Protein AF-A0A1R1XCB1-F1 (afdb_monomer)

Sequence (138 aa):
MSAPTKTLFYVKAKGDFTPSKNDEIDLQIGDIVEVKETEFDTWWIGFNQRSQKIGWFPSNFVEKTIEPSTPTPIPMSPGRPKNYIKKATVLYDYISSEKDDLQLKQGTTVEILETFDSWYLGRQGSNIGIFPSNVHRL

Foldseek 3Di:
DDDDLDQPFKKFFCDWDDDPDPQADTHDGGWIWRFRACPDVFKTWTQTPVVRDTHIDGPVRIDTDRDDDDPDPPPPPPDDPQPFDDKKAFQDFDDDPDPQADGDHHRDIWTFRDDDPQKTWTDDPPDTHIDGPPGIGD

Structure (mmCIF, N/CA/C/O backbone):
data_AF-A0A1R1XCB1-F1
#
_entry.id   AF-A0A1R1XCB1-F1
#
loop_
_atom_site.group_PDB
_atom_site.id
_atom_site.type_symbol
_atom_site.label_atom_id
_atom_site.label_alt_id
_atom_site.label_comp_id
_atom_site.label_asym_id
_atom_site.label_entity_id
_atom_site.label_seq_id
_atom_site.pdbx_PDB_ins_code
_atom_site.Cartn_x
_atom_site.Cartn_y
_atom_site.Cartn_z
_atom_site.occupancy
_atom_site.B_iso_or_equiv
_atom_site.auth_seq_id
_atom_site.auth_comp_id
_atom_site.auth_asym_id
_atom_site.auth_atom_id
_atom_site.pdbx_PDB_model_num
ATOM 1 N N . MET A 1 1 ? 28.640 5.763 1.199 1.00 31.58 1 MET A N 1
ATOM 2 C CA . MET A 1 1 ? 27.540 5.248 2.040 1.00 31.58 1 MET A CA 1
ATOM 3 C C . MET A 1 1 ? 26.336 6.130 1.756 1.00 31.58 1 MET A C 1
ATOM 5 O O . MET A 1 1 ? 26.261 7.215 2.313 1.00 31.58 1 MET A O 1
ATOM 9 N N . SER A 1 2 ? 25.497 5.768 0.785 1.00 32.19 2 SER A N 1
ATOM 10 C CA . SER A 1 2 ? 24.357 6.615 0.409 1.00 32.19 2 SER A CA 1
ATOM 11 C C . SER A 1 2 ? 23.217 6.397 1.398 1.00 32.19 2 SER A C 1
ATOM 13 O O . SER A 1 2 ? 22.911 5.257 1.743 1.00 32.19 2 SER A O 1
ATOM 15 N N . ALA A 1 3 ? 22.667 7.502 1.900 1.00 35.09 3 ALA A N 1
ATOM 16 C CA . ALA A 1 3 ? 21.580 7.548 2.870 1.00 35.09 3 ALA A CA 1
ATOM 17 C C . ALA A 1 3 ? 20.371 6.702 2.422 1.00 35.09 3 ALA A C 1
ATOM 19 O O . ALA A 1 3 ? 20.183 6.517 1.217 1.00 35.09 3 ALA A O 1
ATOM 20 N N . PRO A 1 4 ? 19.524 6.217 3.350 1.00 42.12 4 PRO A N 1
ATOM 21 C CA . PRO A 1 4 ? 18.242 5.640 2.967 1.00 42.12 4 PRO A CA 1
ATOM 22 C C . PRO A 1 4 ? 17.449 6.705 2.200 1.00 42.12 4 PRO A C 1
ATOM 24 O O . PRO A 1 4 ? 17.086 7.737 2.764 1.00 42.12 4 PRO A O 1
ATOM 27 N N . THR A 1 5 ? 17.239 6.496 0.898 1.00 55.69 5 THR A N 1
ATOM 28 C CA . THR A 1 5 ? 16.430 7.386 0.061 1.00 55.69 5 THR A CA 1
ATOM 29 C C . THR A 1 5 ? 15.017 7.352 0.621 1.00 55.69 5 THR A C 1
ATOM 31 O O . THR A 1 5 ? 14.328 6.337 0.531 1.00 55.69 5 THR A O 1
ATOM 34 N N . LYS A 1 6 ? 14.637 8.432 1.298 1.00 71.56 6 LYS A N 1
ATOM 35 C CA . LYS A 1 6 ? 13.354 8.572 1.977 1.00 71.56 6 LYS A CA 1
ATOM 36 C C . LYS A 1 6 ? 12.218 8.361 0.973 1.00 71.56 6 LYS A C 1
ATOM 38 O O . LYS A 1 6 ? 12.161 9.065 -0.030 1.00 71.56 6 LYS A O 1
ATOM 43 N N . THR A 1 7 ? 11.306 7.437 1.264 1.00 76.12 7 THR A N 1
ATOM 44 C CA . THR A 1 7 ? 10.055 7.292 0.509 1.00 76.12 7 THR A CA 1
ATOM 45 C C . THR A 1 7 ? 9.235 8.573 0.660 1.00 76.12 7 THR A C 1
ATOM 47 O O . THR A 1 7 ? 8.967 9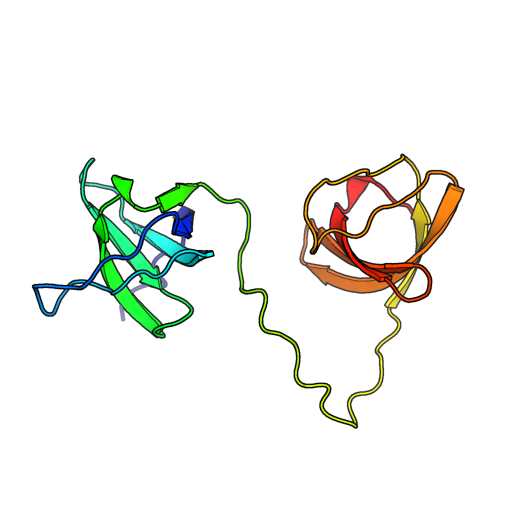.018 1.779 1.00 76.12 7 THR A O 1
ATOM 50 N N . LEU A 1 8 ? 8.879 9.195 -0.465 1.00 79.75 8 LEU A N 1
ATOM 51 C CA . LEU A 1 8 ? 8.071 10.413 -0.500 1.00 79.75 8 LEU A CA 1
ATOM 52 C C . LEU A 1 8 ? 6.593 10.078 -0.283 1.00 79.75 8 LEU A C 1
ATOM 54 O O . LEU A 1 8 ? 5.945 10.675 0.572 1.00 79.75 8 LEU A O 1
ATOM 58 N N . PHE A 1 9 ? 6.073 9.130 -1.063 1.00 80.25 9 PHE A N 1
ATOM 59 C CA . PHE A 1 9 ? 4.708 8.608 -0.992 1.00 80.25 9 PHE A CA 1
ATOM 60 C C . PHE A 1 9 ? 4.606 7.298 -1.788 1.00 80.25 9 PHE A C 1
ATOM 62 O O . PHE A 1 9 ? 5.539 6.923 -2.502 1.00 80.25 9 PHE A O 1
ATOM 69 N N . TYR A 1 10 ? 3.473 6.608 -1.673 1.00 82.19 10 TYR A N 1
ATOM 70 C CA . TYR A 1 10 ? 3.193 5.382 -2.415 1.00 82.19 10 TYR A CA 1
ATOM 71 C C . TYR A 1 10 ? 2.295 5.675 -3.608 1.00 82.19 10 TYR A C 1
ATOM 73 O O . TYR A 1 10 ? 1.481 6.605 -3.600 1.00 82.19 10 TYR A O 1
ATOM 81 N N . VAL A 1 11 ? 2.454 4.876 -4.655 1.00 85.12 11 VAL A N 1
ATOM 82 C CA . VAL A 1 11 ? 1.574 4.909 -5.819 1.00 85.12 11 VAL A CA 1
ATOM 83 C C . VAL A 1 11 ? 1.182 3.494 -6.214 1.00 85.12 11 VAL A C 1
ATOM 85 O O . VAL A 1 11 ? 1.972 2.563 -6.061 1.00 85.12 11 VAL A O 1
ATOM 88 N N . LYS A 1 12 ? -0.040 3.347 -6.717 1.00 83.69 12 LYS A N 1
ATOM 89 C CA . LYS A 1 12 ? -0.565 2.104 -7.272 1.00 83.69 12 LYS A CA 1
ATOM 90 C C . LYS A 1 12 ? -0.588 2.210 -8.787 1.00 83.69 12 LYS A C 1
ATOM 92 O O . LYS A 1 12 ? -1.019 3.227 -9.329 1.00 83.69 12 LYS A O 1
ATOM 97 N N . ALA A 1 13 ? -0.106 1.194 -9.484 1.00 86.38 13 ALA A N 1
ATOM 98 C CA . ALA A 1 13 ? -0.159 1.153 -10.935 1.00 86.38 13 ALA A CA 1
ATOM 99 C C . ALA A 1 13 ? -1.598 0.929 -11.419 1.00 86.38 13 ALA A C 1
ATOM 101 O O . ALA A 1 13 ? -2.275 -0.006 -10.997 1.00 86.38 13 ALA A O 1
ATOM 102 N N . LYS A 1 14 ? -2.047 1.779 -12.343 1.00 84.81 14 LYS A N 1
ATOM 103 C CA . LYS A 1 14 ? -3.352 1.694 -13.022 1.00 84.81 14 LYS A CA 1
ATOM 104 C C . LYS A 1 14 ? -3.239 1.198 -14.467 1.00 84.81 14 LYS A C 1
ATOM 106 O O . LYS A 1 14 ? -4.252 1.006 -15.131 1.00 84.81 14 LYS A O 1
ATOM 111 N N . GLY A 1 15 ? -2.015 1.008 -14.961 1.00 73.56 15 GLY A N 1
ATOM 112 C CA . GLY A 1 15 ? -1.724 0.464 -16.283 1.00 73.56 15 GLY A CA 1
ATOM 113 C C . GLY A 1 15 ? -0.402 -0.295 -16.291 1.00 73.56 15 GLY A C 1
ATOM 114 O O . GLY A 1 15 ? 0.479 -0.020 -15.475 1.00 73.56 15 GLY A O 1
ATOM 115 N N . ASP A 1 16 ? -0.264 -1.227 -17.228 1.00 80.88 16 ASP A N 1
ATOM 116 C CA . ASP A 1 16 ? 0.980 -1.963 -17.425 1.00 80.88 16 ASP A CA 1
ATOM 117 C C . ASP A 1 16 ? 2.013 -1.097 -18.157 1.00 80.88 16 ASP A C 1
ATOM 119 O O . ASP A 1 16 ? 1.681 -0.325 -19.062 1.00 80.88 16 ASP A O 1
ATOM 123 N N . PHE A 1 17 ? 3.284 -1.250 -17.797 1.00 86.81 17 PHE A N 1
ATOM 124 C CA . PHE A 1 17 ? 4.399 -0.571 -18.446 1.00 86.81 17 PHE A CA 1
ATOM 125 C C . PHE A 1 17 ? 5.565 -1.542 -18.631 1.00 86.81 17 PHE A C 1
ATOM 127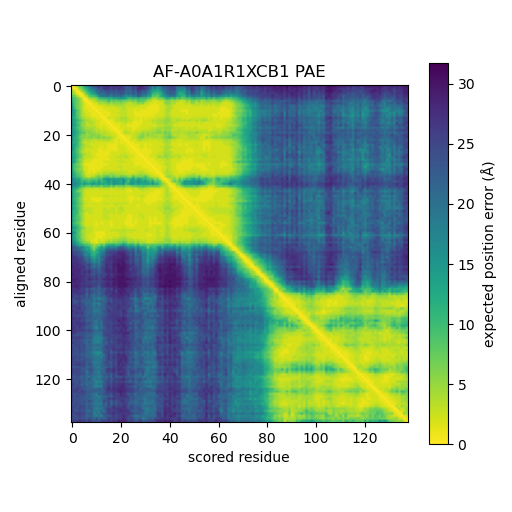 O O . PHE A 1 17 ? 5.998 -2.206 -17.689 1.00 86.81 17 PHE A O 1
ATOM 134 N N . THR A 1 18 ? 6.074 -1.619 -19.861 1.00 88.94 18 THR A N 1
ATOM 135 C CA . THR A 1 18 ? 7.239 -2.442 -20.204 1.00 88.94 18 THR A CA 1
ATOM 136 C C . THR A 1 18 ? 8.458 -1.537 -20.384 1.00 88.94 18 THR A C 1
ATOM 138 O O . THR A 1 18 ? 8.413 -0.647 -21.238 1.00 88.94 18 THR A O 1
ATOM 141 N N . PRO A 1 19 ? 9.544 -1.755 -19.625 1.00 88.75 19 PRO A N 1
ATOM 142 C CA . PRO A 1 19 ? 10.733 -0.921 -19.706 1.00 88.75 19 PRO A CA 1
ATOM 143 C C . PRO A 1 19 ? 11.412 -1.089 -21.068 1.00 88.75 19 PRO A C 1
ATOM 145 O O . PRO A 1 19 ? 11.594 -2.202 -21.562 1.00 88.75 19 PRO A O 1
ATOM 148 N N . SER A 1 20 ? 11.794 0.033 -21.673 1.00 81.56 20 SER A N 1
ATOM 149 C CA . SER A 1 20 ? 12.577 0.093 -22.914 1.00 81.56 20 SER A CA 1
ATOM 150 C C . SER A 1 20 ? 14.055 0.391 -22.649 1.00 81.56 20 SER A C 1
ATOM 152 O O . SER A 1 20 ? 14.899 0.143 -23.512 1.00 81.56 20 SER A O 1
ATOM 154 N N . LYS A 1 21 ? 14.382 0.916 -21.462 1.00 81.94 21 LYS A N 1
ATOM 155 C CA . LYS A 1 21 ? 15.753 1.182 -21.005 1.00 81.94 21 LYS A CA 1
ATOM 156 C C . LYS A 1 21 ? 16.069 0.380 -19.746 1.00 81.94 21 LYS A C 1
ATOM 158 O O . LYS A 1 21 ? 15.181 -0.001 -18.995 1.00 81.94 21 LYS A O 1
ATOM 163 N N . ASN A 1 22 ? 17.356 0.156 -19.495 1.00 83.00 22 ASN A N 1
ATOM 164 C CA . ASN A 1 22 ? 17.808 -0.646 -18.355 1.00 83.00 22 ASN A CA 1
ATOM 165 C C . ASN A 1 22 ? 17.611 0.047 -16.992 1.00 83.00 22 ASN A C 1
ATOM 167 O O . ASN A 1 22 ? 17.602 -0.622 -15.963 1.00 83.00 22 ASN A O 1
ATOM 171 N N . ASP A 1 23 ? 17.435 1.369 -16.996 1.00 85.12 23 ASP A N 1
ATOM 172 C CA . ASP A 1 23 ? 17.229 2.175 -15.789 1.00 85.12 23 ASP A CA 1
ATOM 173 C C . ASP A 1 23 ? 15.734 2.346 -15.453 1.00 85.12 23 ASP A C 1
ATOM 175 O O . ASP A 1 23 ? 15.380 3.076 -14.528 1.00 85.12 23 ASP A O 1
ATOM 179 N N . GLU A 1 24 ? 14.848 1.704 -16.219 1.00 89.94 24 GLU A N 1
ATOM 180 C CA . GLU A 1 24 ? 13.395 1.733 -16.048 1.00 89.94 24 GLU A CA 1
ATOM 181 C C . GLU A 1 24 ? 12.900 0.479 -15.310 1.00 89.94 24 GLU A C 1
ATOM 183 O O . GLU A 1 24 ? 13.492 -0.601 -15.400 1.00 89.94 24 GLU A O 1
ATOM 188 N N . ILE A 1 25 ? 11.784 0.611 -14.594 1.00 90.38 25 ILE A N 1
ATOM 189 C CA . ILE A 1 25 ? 11.102 -0.514 -13.940 1.00 90.38 25 ILE A CA 1
ATOM 190 C C . ILE A 1 25 ? 9.832 -0.881 -14.692 1.00 90.38 25 ILE A C 1
ATOM 192 O O . ILE A 1 25 ? 9.177 -0.027 -15.279 1.00 90.38 25 ILE A O 1
ATOM 196 N N . ASP A 1 26 ? 9.475 -2.161 -14.668 1.00 87.88 26 ASP A N 1
ATOM 197 C CA . ASP A 1 26 ? 8.186 -2.628 -15.161 1.00 87.88 26 ASP A CA 1
ATOM 198 C C . ASP A 1 26 ? 7.061 -2.259 -14.190 1.00 87.88 26 ASP A C 1
ATOM 200 O O . ASP A 1 26 ? 7.279 -2.223 -12.980 1.00 87.88 26 ASP A O 1
ATOM 204 N N . LEU A 1 27 ? 5.858 -2.020 -14.716 1.00 88.56 27 LEU A N 1
ATOM 205 C CA . LEU A 1 27 ? 4.629 -1.887 -13.932 1.00 88.56 27 LEU A CA 1
ATOM 206 C C . LEU A 1 27 ? 3.600 -2.895 -14.432 1.00 88.56 27 LEU A C 1
ATOM 208 O O . LEU A 1 27 ? 3.483 -3.123 -15.636 1.00 88.56 27 LEU A O 1
ATOM 212 N N . GLN A 1 28 ? 2.836 -3.452 -13.505 1.00 81.00 28 GLN A N 1
ATOM 213 C CA . GLN A 1 28 ? 1.602 -4.176 -13.769 1.00 81.00 28 GLN A CA 1
ATOM 214 C C . GLN A 1 28 ? 0.466 -3.533 -12.987 1.00 81.00 28 GLN A C 1
ATOM 216 O O . GLN A 1 28 ? 0.692 -3.040 -11.883 1.00 81.00 28 GLN A O 1
ATOM 221 N N . ILE A 1 29 ? -0.747 -3.536 -13.541 1.00 80.50 29 ILE A N 1
ATOM 222 C CA . ILE A 1 29 ? -1.931 -3.008 -12.844 1.00 80.50 29 ILE A CA 1
ATOM 223 C C . ILE A 1 29 ? -2.026 -3.616 -11.434 1.00 80.50 29 ILE A C 1
ATOM 225 O O . ILE A 1 29 ? -2.046 -4.834 -11.268 1.00 80.50 29 ILE A O 1
ATOM 229 N N . GLY A 1 30 ? -2.110 -2.753 -10.420 1.00 74.56 30 GLY A N 1
ATOM 230 C CA . GLY A 1 30 ? -2.145 -3.123 -9.005 1.00 74.56 30 GLY A CA 1
ATOM 231 C C . GLY A 1 30 ? -0.788 -3.115 -8.295 1.00 74.56 30 GLY A C 1
ATOM 232 O O . GLY A 1 30 ? -0.773 -3.218 -7.069 1.00 74.56 30 GLY A O 1
ATOM 233 N N . ASP A 1 31 ? 0.330 -2.951 -9.010 1.00 82.50 31 ASP A N 1
ATOM 234 C CA . ASP A 1 31 ? 1.656 -2.840 -8.394 1.00 82.50 31 ASP A CA 1
ATOM 235 C C . ASP A 1 31 ? 1.738 -1.641 -7.452 1.00 82.50 31 ASP A C 1
ATOM 237 O O . ASP A 1 31 ? 1.308 -0.540 -7.793 1.00 82.50 31 ASP A O 1
ATOM 241 N N . ILE A 1 32 ? 2.372 -1.845 -6.297 1.00 82.88 32 ILE A N 1
ATOM 242 C CA . ILE A 1 32 ? 2.712 -0.770 -5.367 1.00 82.88 32 ILE A CA 1
ATOM 243 C C . ILE A 1 32 ? 4.158 -0.351 -5.606 1.00 82.88 32 ILE A C 1
ATOM 245 O O . ILE A 1 32 ? 5.084 -1.170 -5.559 1.00 82.88 32 ILE A O 1
ATOM 249 N N . VAL A 1 33 ? 4.342 0.943 -5.850 1.00 87.38 33 VAL A N 1
ATOM 250 C CA . VAL A 1 33 ? 5.649 1.555 -6.070 1.00 87.38 33 VAL A CA 1
ATOM 251 C C . VAL A 1 33 ? 5.918 2.586 -4.984 1.00 87.38 33 VAL A C 1
ATOM 253 O O . VAL A 1 33 ? 5.129 3.503 -4.745 1.00 87.38 33 VAL A O 1
ATOM 256 N N . GLU A 1 34 ? 7.068 2.448 -4.335 1.00 88.06 34 GLU A N 1
ATOM 257 C CA . GLU A 1 34 ? 7.572 3.425 -3.375 1.00 88.06 34 GLU A CA 1
ATOM 258 C C . GLU A 1 34 ? 8.248 4.556 -4.136 1.00 88.06 34 GLU A C 1
ATOM 260 O O . GLU A 1 34 ? 9.332 4.366 -4.695 1.00 88.06 34 GLU A O 1
ATOM 265 N N . VAL A 1 35 ? 7.619 5.729 -4.182 1.00 88.75 35 VAL A N 1
ATOM 266 C CA . VAL A 1 35 ? 8.159 6.870 -4.921 1.00 88.75 35 VAL A CA 1
ATOM 267 C C . VAL A 1 35 ? 9.275 7.515 -4.115 1.00 88.75 35 VAL A C 1
ATOM 269 O O . VAL A 1 35 ? 9.083 7.908 -2.963 1.00 88.75 35 VAL A O 1
ATOM 272 N N . LYS A 1 36 ? 10.447 7.629 -4.736 1.00 84.44 36 LYS A N 1
ATOM 273 C CA . LYS A 1 36 ? 11.668 8.167 -4.128 1.00 84.44 36 LYS A CA 1
ATOM 274 C C . LYS A 1 36 ? 12.022 9.540 -4.685 1.00 84.44 36 LYS A C 1
ATOM 276 O O . LYS A 1 36 ? 12.451 10.396 -3.920 1.00 84.44 36 LYS A O 1
ATOM 281 N N . GLU A 1 37 ? 11.792 9.773 -5.979 1.00 84.69 37 GLU A N 1
ATOM 282 C CA . GLU A 1 37 ? 12.074 11.056 -6.637 1.00 84.69 37 GLU A CA 1
ATOM 283 C C . GLU A 1 37 ? 10.981 11.416 -7.647 1.00 84.69 37 GLU A C 1
ATOM 285 O O . GLU A 1 37 ? 10.464 10.552 -8.357 1.00 84.69 37 GLU A O 1
ATOM 290 N N . THR A 1 38 ? 10.630 12.706 -7.702 1.00 77.31 38 THR A N 1
ATOM 291 C CA . THR A 1 38 ? 9.541 13.243 -8.545 1.00 77.31 38 THR A CA 1
ATOM 292 C C . THR A 1 38 ? 9.934 14.513 -9.303 1.00 77.31 38 THR A C 1
ATOM 294 O O . THR A 1 38 ? 9.061 15.241 -9.762 1.00 77.31 38 THR A O 1
ATOM 297 N N . GLU A 1 39 ? 11.237 14.792 -9.445 1.00 65.94 39 G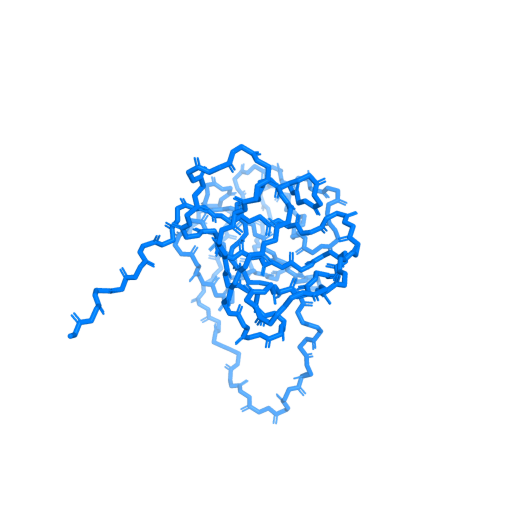LU A N 1
ATOM 298 C CA . GLU A 1 39 ? 11.749 16.050 -10.023 1.00 65.94 39 GLU A CA 1
ATOM 299 C C . GLU A 1 39 ? 11.351 16.287 -11.490 1.00 65.94 39 GLU A C 1
ATOM 301 O O . GLU A 1 39 ? 11.448 17.414 -11.969 1.00 65.94 39 GLU A O 1
ATOM 306 N N . PHE A 1 40 ? 10.853 15.265 -12.193 1.00 64.19 40 PHE A N 1
ATOM 307 C CA . PHE A 1 40 ? 10.334 15.391 -13.551 1.00 64.19 40 PHE A CA 1
ATOM 308 C C . PHE A 1 40 ? 8.831 15.083 -13.566 1.00 64.19 40 PHE A C 1
ATOM 310 O O . PHE A 1 40 ? 8.412 13.986 -13.199 1.00 64.19 40 PHE A O 1
ATOM 317 N N . ASP A 1 41 ? 8.007 16.027 -14.038 1.00 65.88 41 ASP A N 1
ATOM 318 C CA . ASP A 1 41 ? 6.535 15.912 -14.045 1.00 65.88 41 ASP A CA 1
ATOM 319 C C . ASP A 1 41 ? 6.007 14.628 -14.720 1.00 65.88 41 ASP A C 1
ATOM 321 O O . ASP A 1 41 ? 4.916 14.147 -14.409 1.00 65.88 41 ASP A O 1
ATOM 325 N N . THR A 1 42 ? 6.777 14.038 -15.640 1.00 82.00 42 THR A N 1
ATOM 326 C CA . THR A 1 42 ? 6.346 12.886 -16.452 1.00 82.00 42 THR A CA 1
ATOM 327 C C . THR A 1 42 ? 6.952 11.544 -16.020 1.00 82.00 42 THR A C 1
ATOM 329 O O . THR A 1 42 ? 6.367 10.501 -16.312 1.00 82.00 42 THR A O 1
ATOM 332 N N . TRP A 1 43 ? 8.093 11.540 -15.323 1.00 88.31 43 TRP A N 1
ATOM 333 C CA . TRP A 1 43 ? 8.828 10.323 -14.956 1.00 88.31 43 TRP A CA 1
ATOM 334 C C . TRP A 1 43 ? 9.334 10.406 -13.523 1.00 88.31 43 TRP A C 1
ATOM 336 O O . TRP A 1 43 ? 9.987 11.374 -13.143 1.00 88.31 43 TRP A O 1
ATOM 346 N N . TRP A 1 44 ? 9.054 9.373 -12.737 1.00 91.31 44 TRP A N 1
ATOM 347 C CA . TRP A 1 44 ? 9.442 9.287 -11.332 1.00 91.31 44 TRP A CA 1
ATOM 348 C C . TRP A 1 44 ? 10.415 8.134 -11.118 1.00 91.31 44 TRP A C 1
ATOM 350 O O . TRP A 1 44 ? 10.380 7.147 -11.855 1.00 91.31 44 TRP A O 1
ATOM 360 N N . ILE A 1 45 ? 11.266 8.248 -10.096 1.00 86.81 45 ILE A N 1
ATOM 361 C CA . ILE A 1 45 ? 12.057 7.116 -9.606 1.00 86.81 45 ILE A CA 1
ATOM 362 C C . ILE A 1 45 ? 11.302 6.479 -8.456 1.00 86.81 45 ILE A C 1
ATOM 364 O O . ILE A 1 45 ? 10.918 7.152 -7.493 1.00 86.81 45 ILE A O 1
ATOM 368 N N . GLY A 1 46 ? 11.147 5.163 -8.515 1.00 89.38 46 GLY A N 1
ATOM 369 C CA . GLY A 1 46 ? 10.561 4.411 -7.422 1.00 89.38 46 GLY A CA 1
ATOM 370 C C . GLY A 1 46 ? 11.039 2.975 -7.360 1.00 89.38 46 GLY A C 1
ATOM 371 O O . GLY A 1 46 ? 11.726 2.487 -8.255 1.00 89.38 46 GLY A O 1
ATOM 372 N N . PHE A 1 47 ? 10.708 2.321 -6.254 1.00 83.12 47 PHE A N 1
ATOM 373 C CA . PHE A 1 47 ? 10.949 0.900 -6.041 1.00 83.12 47 PHE A CA 1
ATOM 374 C C . PHE A 1 47 ? 9.652 0.127 -6.263 1.00 83.12 47 PHE A C 1
ATOM 376 O O . PHE A 1 47 ? 8.695 0.334 -5.519 1.00 83.12 47 PHE A O 1
ATOM 383 N N . ASN A 1 48 ? 9.610 -0.750 -7.268 1.00 82.50 48 ASN A N 1
ATOM 384 C CA . ASN A 1 48 ? 8.474 -1.646 -7.465 1.00 82.50 48 ASN A CA 1
ATOM 385 C C . ASN A 1 48 ? 8.605 -2.848 -6.527 1.00 82.50 48 ASN A C 1
ATOM 387 O O . ASN A 1 48 ? 9.554 -3.630 -6.634 1.00 82.50 48 ASN A O 1
ATOM 391 N N . GLN A 1 49 ? 7.630 -3.023 -5.637 1.00 78.31 49 GLN A N 1
ATOM 392 C CA . GLN A 1 49 ? 7.635 -4.114 -4.668 1.00 78.31 49 GLN A CA 1
ATOM 393 C C . GLN A 1 49 ? 7.485 -5.500 -5.315 1.00 78.31 49 GLN A C 1
ATOM 395 O O . GLN A 1 49 ? 8.020 -6.472 -4.783 1.00 78.31 49 GLN A O 1
ATOM 400 N N . ARG A 1 50 ? 6.816 -5.619 -6.469 1.00 82.00 50 ARG A N 1
ATOM 401 C CA . ARG A 1 50 ? 6.663 -6.898 -7.183 1.00 82.00 50 ARG A CA 1
ATOM 402 C C . ARG A 1 50 ? 7.972 -7.336 -7.825 1.00 82.00 50 ARG A C 1
ATOM 404 O O . ARG A 1 50 ? 8.417 -8.460 -7.610 1.00 82.00 50 ARG A O 1
ATOM 411 N N . SER A 1 51 ? 8.583 -6.469 -8.631 1.00 73.31 51 SER A N 1
ATOM 412 C CA . SER A 1 51 ? 9.814 -6.814 -9.351 1.00 73.31 51 SER A CA 1
ATOM 413 C C . SER A 1 51 ? 11.083 -6.615 -8.521 1.00 73.31 51 SER A C 1
ATOM 415 O O . SER A 1 51 ? 12.149 -7.059 -8.943 1.00 73.31 51 SER A O 1
ATOM 417 N N . GLN A 1 52 ? 10.971 -6.003 -7.333 1.00 76.25 52 GLN A N 1
ATOM 418 C CA . GLN A 1 52 ? 12.079 -5.696 -6.422 1.00 76.25 52 GLN A CA 1
ATOM 419 C C . GLN A 1 52 ? 13.170 -4.838 -7.090 1.00 76.25 52 GLN A C 1
ATOM 421 O O . GLN A 1 52 ? 14.359 -4.969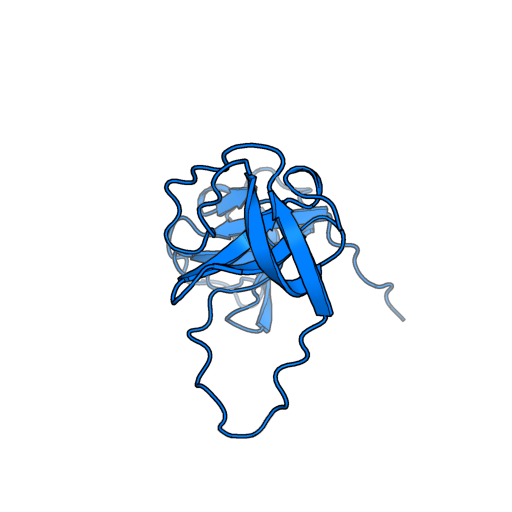 -6.794 1.00 76.25 52 GLN A O 1
ATOM 426 N N . LYS A 1 53 ? 12.774 -3.949 -8.009 1.00 79.75 53 LYS A N 1
ATOM 427 C CA . LYS A 1 53 ? 13.681 -3.080 -8.771 1.00 79.75 53 LYS A CA 1
ATOM 428 C C . LYS A 1 53 ? 13.443 -1.613 -8.457 1.00 79.75 53 LYS A C 1
ATOM 430 O O . LYS A 1 53 ? 12.314 -1.202 -8.206 1.00 79.75 53 LYS A O 1
ATOM 435 N N . ILE A 1 54 ? 14.520 -0.831 -8.510 1.00 83.62 54 ILE A N 1
ATOM 436 C CA . ILE A 1 54 ? 14.484 0.632 -8.442 1.00 83.62 54 ILE A CA 1
ATOM 437 C C . ILE A 1 54 ? 14.752 1.174 -9.836 1.00 83.62 54 ILE A C 1
ATOM 439 O O . ILE A 1 54 ? 15.699 0.733 -10.483 1.00 83.62 54 ILE A O 1
ATOM 443 N N . GLY A 1 55 ? 13.960 2.148 -10.264 1.00 87.56 55 GLY A N 1
ATOM 444 C CA . GLY A 1 55 ? 14.206 2.834 -11.521 1.00 87.56 55 GLY A CA 1
ATOM 445 C C . GLY A 1 55 ? 13.065 3.744 -11.929 1.00 87.56 55 GLY A C 1
ATOM 446 O O . GLY A 1 55 ? 12.158 4.042 -11.147 1.00 87.56 55 GLY A O 1
ATOM 447 N N . TRP A 1 56 ? 13.161 4.197 -13.169 1.00 91.12 56 TRP A N 1
ATOM 448 C CA . TRP A 1 56 ? 12.260 5.155 -13.778 1.00 91.12 56 TRP A CA 1
ATOM 449 C C . TRP A 1 56 ? 10.952 4.508 -14.221 1.00 91.12 56 TRP A C 1
ATOM 451 O O . TRP A 1 56 ? 10.946 3.434 -14.824 1.00 91.12 56 TRP A O 1
ATOM 461 N N . PHE A 1 57 ? 9.844 5.195 -13.970 1.00 92.06 57 PHE A N 1
ATOM 462 C CA . PHE A 1 57 ? 8.536 4.828 -14.497 1.00 92.06 57 PHE A CA 1
ATOM 463 C C . PHE A 1 57 ? 7.691 6.073 -14.802 1.00 92.06 57 PHE A C 1
ATOM 465 O O . PHE A 1 57 ? 7.879 7.124 -14.176 1.00 92.06 57 PHE A O 1
ATOM 472 N N . PRO A 1 58 ? 6.755 5.986 -15.759 1.00 91.00 58 PRO A N 1
ATOM 473 C CA . PRO A 1 58 ? 5.905 7.111 -16.113 1.00 91.00 58 PRO A CA 1
ATOM 474 C C . PRO A 1 58 ? 4.838 7.370 -15.039 1.00 91.00 58 PRO A C 1
ATOM 476 O O . PRO A 1 58 ? 4.043 6.490 -14.702 1.00 91.00 58 PRO A O 1
ATOM 479 N N . SER A 1 59 ? 4.755 8.613 -14.559 1.00 87.81 59 SER A N 1
ATOM 480 C CA . SER A 1 59 ? 3.793 9.024 -13.521 1.00 87.81 59 SER A CA 1
ATOM 481 C C . SER A 1 59 ? 2.332 8.848 -13.959 1.00 87.81 59 SER A C 1
ATOM 483 O O . SER A 1 59 ? 1.449 8.601 -13.140 1.00 87.81 59 SER A O 1
ATOM 485 N N . ASN A 1 60 ? 2.060 8.904 -15.267 1.00 88.19 60 ASN A N 1
ATOM 486 C CA . ASN A 1 60 ? 0.708 8.770 -15.808 1.00 88.19 60 ASN A CA 1
ATOM 487 C C . ASN A 1 60 ? 0.151 7.333 -15.760 1.00 88.19 60 ASN A C 1
ATOM 489 O O . ASN A 1 60 ? -1.033 7.142 -16.020 1.00 88.19 60 ASN A O 1
ATOM 493 N N . PHE A 1 61 ? 0.971 6.331 -15.430 1.00 84.81 61 PHE A N 1
ATOM 494 C CA . PHE A 1 61 ? 0.553 4.926 -15.289 1.00 84.81 61 PHE A CA 1
ATOM 495 C C . PHE A 1 61 ? 0.265 4.537 -13.843 1.00 84.81 61 PHE A C 1
ATOM 497 O O . PHE A 1 61 ? -0.054 3.383 -13.560 1.00 84.81 61 PHE A O 1
ATOM 504 N N . VAL A 1 62 ? 0.331 5.501 -12.929 1.00 87.62 62 VAL A N 1
ATOM 505 C CA . VAL A 1 62 ? 0.096 5.281 -11.510 1.00 87.62 62 VAL A CA 1
ATOM 506 C C . VAL A 1 62 ? -0.890 6.303 -10.949 1.00 87.62 62 VAL A C 1
ATOM 508 O O . VAL A 1 62 ? -1.198 7.323 -11.572 1.00 87.62 62 VAL A O 1
ATOM 511 N N . GLU A 1 63 ? -1.390 6.028 -9.756 1.00 83.88 63 GLU A N 1
ATOM 512 C CA . GLU A 1 63 ? -2.163 6.952 -8.937 1.00 83.88 63 GLU A CA 1
ATOM 513 C C . GLU A 1 63 ? -1.617 6.954 -7.510 1.00 83.88 63 GLU A C 1
ATOM 515 O O . GLU A 1 63 ? -1.117 5.938 -7.031 1.00 83.88 63 GLU A O 1
ATOM 520 N N . LYS A 1 64 ? -1.661 8.103 -6.827 1.00 81.12 64 LYS A N 1
ATOM 521 C CA . LYS A 1 64 ? -1.214 8.181 -5.430 1.00 81.12 64 LYS A CA 1
ATOM 522 C C . LYS A 1 64 ? -2.082 7.271 -4.570 1.00 81.12 64 LYS A C 1
ATOM 524 O O . LYS A 1 64 ? -3.302 7.372 -4.618 1.00 81.12 64 LYS A O 1
ATOM 529 N N . 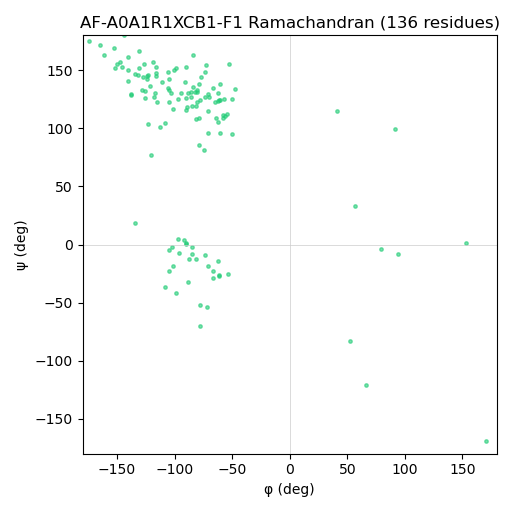THR A 1 65 ? -1.439 6.443 -3.758 1.00 66.38 65 THR A N 1
ATOM 530 C CA . THR A 1 65 ? -2.102 5.591 -2.772 1.00 66.38 65 THR A CA 1
ATOM 531 C C . THR A 1 65 ? -1.493 5.827 -1.395 1.00 66.38 65 THR A C 1
ATOM 533 O O . THR A 1 65 ? -0.356 6.281 -1.251 1.00 66.38 65 THR A O 1
ATOM 536 N N . ILE A 1 66 ? -2.284 5.544 -0.369 1.00 55.78 66 ILE A N 1
ATOM 537 C CA . ILE A 1 66 ? -1.853 5.545 1.030 1.00 55.78 66 ILE A CA 1
ATOM 538 C C . ILE A 1 66 ? -1.328 4.168 1.469 1.00 55.78 66 ILE A C 1
ATOM 540 O O . ILE A 1 66 ? -0.928 4.028 2.619 1.00 55.78 66 ILE A O 1
ATOM 544 N N . GLU A 1 67 ? -1.304 3.172 0.576 1.00 53.72 67 GLU A N 1
ATOM 545 C CA . GLU A 1 67 ? -0.898 1.788 0.856 1.00 53.72 67 GLU A CA 1
ATOM 546 C C . GLU A 1 67 ? 0.632 1.569 0.763 1.00 53.72 67 GLU A C 1
ATOM 548 O O . GLU A 1 67 ? 1.191 1.671 -0.332 1.00 53.72 67 GLU A O 1
ATOM 553 N N . PRO A 1 68 ? 1.326 1.152 1.843 1.00 45.72 68 PRO A N 1
ATOM 554 C CA . PRO A 1 68 ? 2.528 0.335 1.751 1.00 45.72 68 PRO A CA 1
ATOM 555 C C . PRO A 1 68 ? 2.132 -1.150 1.772 1.00 45.72 68 PRO A C 1
ATOM 557 O O . PRO A 1 68 ? 1.757 -1.662 2.824 1.00 45.72 68 PRO A O 1
ATOM 560 N N . SER A 1 69 ? 2.385 -1.878 0.681 1.00 36.75 69 SER A N 1
ATOM 561 C CA . SER A 1 69 ? 2.486 -3.357 0.630 1.00 36.75 69 SER A CA 1
ATOM 562 C C . SER A 1 69 ? 1.221 -4.184 0.319 1.00 36.75 69 SER A C 1
ATOM 564 O O . SER A 1 69 ? 0.439 -4.528 1.192 1.00 36.75 69 SER A O 1
ATOM 566 N N . THR A 1 70 ? 1.134 -4.591 -0.955 1.00 35.53 70 THR A N 1
ATOM 567 C CA . THR A 1 70 ? 0.748 -5.925 -1.488 1.00 35.53 70 THR A CA 1
ATOM 568 C C . THR A 1 70 ? -0.428 -6.719 -0.861 1.00 35.53 70 THR A C 1
ATOM 570 O O . THR A 1 70 ? -0.257 -7.345 0.187 1.00 35.53 70 THR A O 1
ATOM 573 N N . PRO A 1 71 ? -1.535 -6.955 -1.605 1.00 35.47 71 PRO A N 1
ATOM 574 C CA . PRO A 1 71 ? -2.379 -8.136 -1.427 1.00 35.47 71 PRO A CA 1
ATOM 575 C C . PRO A 1 71 ? -1.711 -9.342 -2.110 1.00 35.47 71 PRO A C 1
ATOM 577 O O . PRO A 1 71 ? -1.975 -9.666 -3.266 1.00 35.47 71 PRO A O 1
ATOM 580 N N . THR A 1 72 ? -0.813 -10.031 -1.406 1.00 35.84 72 THR A N 1
ATOM 581 C CA . THR A 1 72 ? -0.469 -11.407 -1.806 1.00 35.84 72 THR A CA 1
ATOM 582 C C . THR A 1 72 ? -1.555 -12.313 -1.222 1.00 35.84 72 THR A C 1
ATOM 584 O O . THR A 1 72 ? -1.826 -12.183 -0.026 1.00 35.84 72 THR A O 1
ATOM 587 N N . PRO A 1 73 ? -2.178 -13.246 -1.970 1.00 36.16 73 PRO A N 1
ATOM 588 C CA . PRO A 1 73 ? -2.948 -14.305 -1.333 1.00 36.16 73 PRO A CA 1
ATOM 589 C C . PRO A 1 73 ? -1.984 -15.037 -0.408 1.00 36.16 73 PRO A C 1
ATOM 591 O O . PRO A 1 73 ? -1.058 -15.685 -0.882 1.00 36.16 73 PRO A O 1
ATOM 594 N N . ILE A 1 74 ? -2.148 -14.867 0.902 1.00 37.44 74 ILE A N 1
ATOM 595 C CA . ILE A 1 74 ? -1.319 -15.517 1.912 1.00 37.44 74 ILE A CA 1
ATOM 596 C C . ILE A 1 74 ? -1.437 -17.023 1.631 1.00 37.44 74 ILE A C 1
ATOM 598 O O . ILE A 1 74 ? -2.524 -17.574 1.848 1.00 37.44 74 ILE A O 1
ATOM 602 N N . PRO A 1 75 ? -0.394 -17.735 1.146 1.00 37.88 75 PRO A N 1
ATOM 603 C CA . PRO A 1 75 ? -0.416 -19.175 1.263 1.00 37.88 75 PRO A CA 1
ATOM 604 C C . PRO A 1 75 ? -0.396 -19.415 2.766 1.00 37.88 75 PRO A C 1
ATOM 606 O O . PRO A 1 75 ? 0.586 -19.101 3.443 1.00 37.88 75 PRO A O 1
ATOM 609 N N . MET A 1 76 ? -1.535 -19.865 3.295 1.00 33.56 76 MET A N 1
ATOM 610 C CA . MET A 1 76 ? -1.688 -20.293 4.675 1.00 33.56 76 MET A CA 1
ATOM 611 C C . MET A 1 76 ? -0.561 -21.284 4.961 1.00 33.56 76 MET A C 1
ATOM 613 O O . MET A 1 76 ? -0.665 -22.460 4.633 1.00 33.56 76 MET A O 1
ATOM 617 N N . SER A 1 77 ? 0.549 -20.807 5.520 1.00 35.44 77 SER A N 1
ATOM 618 C CA . SER A 1 77 ? 1.593 -21.683 6.021 1.00 35.44 77 SER A CA 1
ATOM 619 C C . SER A 1 77 ? 0.996 -22.330 7.266 1.00 35.44 77 SER A C 1
ATOM 621 O O . SER A 1 77 ? 0.673 -21.603 8.215 1.00 35.44 77 SER A O 1
ATOM 623 N N . PRO A 1 78 ? 0.775 -23.655 7.286 1.00 39.94 78 PRO A N 1
ATOM 624 C CA . PRO A 1 78 ? 0.204 -24.310 8.446 1.00 39.94 78 PRO A CA 1
ATOM 625 C C . PRO A 1 78 ? 1.271 -24.302 9.543 1.00 39.94 78 PRO A C 1
ATOM 627 O O . PRO A 1 78 ? 2.165 -25.140 9.540 1.00 39.94 78 PRO A O 1
ATOM 630 N N . GLY A 1 79 ? 1.225 -23.328 10.457 1.00 37.28 79 GLY A N 1
ATOM 631 C CA . GLY A 1 79 ? 2.077 -23.400 11.646 1.00 37.28 79 GLY A CA 1
ATOM 632 C C . GLY A 1 79 ? 2.503 -22.121 12.356 1.00 37.28 79 GLY A C 1
ATOM 633 O O . GLY A 1 79 ? 3.207 -22.252 13.352 1.00 37.28 79 GLY A O 1
ATOM 634 N N . ARG A 1 80 ? 2.115 -20.902 11.951 1.00 44.00 80 ARG A N 1
ATOM 635 C CA . ARG A 1 80 ? 2.376 -19.738 12.827 1.00 44.00 80 ARG A CA 1
ATOM 636 C C . ARG A 1 80 ? 1.250 -19.561 13.850 1.00 44.00 80 ARG A C 1
ATOM 638 O O . ARG A 1 80 ? 0.081 -19.580 13.455 1.00 44.00 80 ARG A O 1
ATOM 645 N N . PRO A 1 81 ? 1.563 -19.397 15.150 1.00 41.09 81 PRO A N 1
ATOM 646 C CA . PRO A 1 81 ? 0.551 -19.116 16.154 1.00 41.09 81 PRO A CA 1
ATOM 647 C C . PRO A 1 81 ? -0.139 -17.802 15.784 1.00 41.09 81 PRO A C 1
ATOM 649 O O . PRO A 1 81 ? 0.510 -16.781 15.569 1.00 41.09 81 PRO A O 1
ATOM 652 N N . LYS A 1 82 ? -1.467 -17.869 15.661 1.00 48.75 82 LYS A N 1
ATOM 653 C CA . LYS A 1 82 ? -2.355 -16.724 15.454 1.00 48.75 82 LYS A CA 1
ATOM 654 C C . LYS A 1 82 ? -2.175 -15.806 16.654 1.00 48.75 82 LYS A C 1
ATOM 656 O O . LYS A 1 82 ? -2.757 -16.069 17.705 1.00 48.75 82 LYS A O 1
ATOM 661 N N . ASN A 1 83 ? -1.321 -14.797 16.528 1.00 51.59 83 ASN A N 1
ATOM 662 C CA . ASN A 1 83 ? -1.050 -13.878 17.617 1.00 51.59 83 ASN A CA 1
ATOM 663 C C . ASN A 1 83 ? -2.262 -12.954 17.757 1.00 51.59 83 ASN A C 1
ATOM 665 O O . ASN A 1 83 ? -2.308 -11.869 17.197 1.00 51.59 83 ASN A O 1
ATOM 669 N N . TYR A 1 84 ? -3.292 -13.449 18.442 1.00 55.81 84 TYR A N 1
ATOM 670 C CA . TYR A 1 84 ? -4.418 -12.651 18.893 1.00 55.81 84 TYR A CA 1
ATOM 671 C C . TYR A 1 84 ? -3.848 -11.492 19.701 1.00 55.81 84 TYR A C 1
ATOM 673 O O . TYR A 1 84 ? -3.266 -11.703 20.766 1.00 55.81 84 TYR A O 1
ATOM 681 N N . ILE A 1 85 ? -3.979 -10.283 19.162 1.00 65.12 85 ILE A N 1
ATOM 682 C CA . ILE A 1 85 ? -3.520 -9.093 19.854 1.00 65.12 85 ILE A CA 1
ATOM 683 C C . ILE A 1 85 ? -4.573 -8.786 20.917 1.00 65.12 85 ILE A C 1
ATOM 685 O O . ILE A 1 85 ? -4.294 -8.957 22.104 1.00 65.12 85 ILE A O 1
ATOM 689 N N . LYS A 1 86 ? -5.780 -8.349 20.516 1.00 74.12 86 LYS A N 1
ATOM 690 C CA . LYS A 1 86 ? -6.871 -7.888 21.407 1.00 74.12 86 LYS A CA 1
ATOM 691 C C . LYS A 1 86 ? -8.225 -7.903 20.675 1.00 74.12 86 LYS A C 1
ATOM 693 O O . LYS A 1 86 ? -8.262 -7.906 19.449 1.00 74.12 86 LYS A O 1
ATOM 698 N N . LYS A 1 87 ? -9.343 -7.858 21.408 1.00 83.50 87 LYS A N 1
ATOM 699 C CA . LYS A 1 87 ? -10.670 -7.525 20.854 1.00 83.50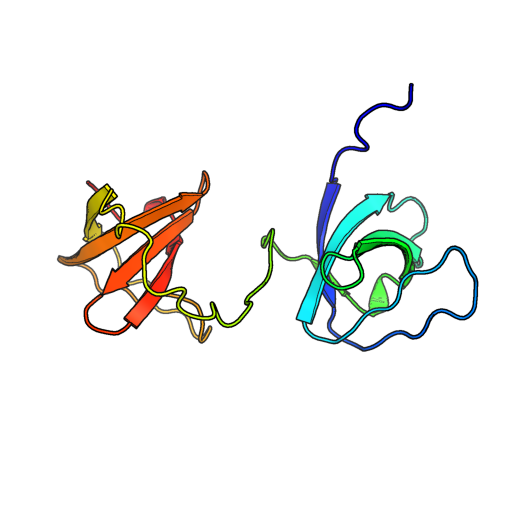 87 LYS A CA 1
ATOM 700 C C . LYS A 1 87 ? -10.895 -6.027 20.963 1.00 83.50 87 LYS A C 1
ATOM 702 O O . LYS A 1 87 ? -10.563 -5.448 21.989 1.00 83.50 87 LYS A O 1
ATOM 707 N N . ALA A 1 88 ? -11.485 -5.439 19.934 1.00 80.12 88 ALA A N 1
ATOM 708 C CA . ALA A 1 88 ? -11.881 -4.044 19.932 1.00 80.12 88 ALA A CA 1
ATOM 709 C C . ALA A 1 88 ? -13.371 -3.898 19.629 1.00 80.12 88 ALA A C 1
ATOM 711 O O . ALA A 1 88 ? -13.941 -4.661 18.847 1.00 80.12 88 ALA A O 1
ATOM 712 N N . THR A 1 89 ? -14.001 -2.907 20.252 1.00 85.25 89 THR A N 1
ATOM 713 C CA . THR A 1 89 ? -15.378 -2.513 19.951 1.00 85.25 89 THR A CA 1
ATOM 714 C C . THR A 1 89 ? -15.366 -1.459 18.859 1.00 85.25 89 THR A C 1
ATOM 716 O O . THR A 1 89 ? -14.709 -0.426 18.993 1.00 85.25 89 THR A O 1
ATOM 719 N N . VAL A 1 90 ? -16.118 -1.708 17.795 1.00 84.25 90 VAL A N 1
ATOM 720 C CA . VAL A 1 90 ? -16.287 -0.776 16.683 1.00 84.25 90 VAL A CA 1
ATOM 721 C C . VAL A 1 90 ? -17.128 0.417 17.143 1.00 84.25 90 VAL A C 1
ATOM 723 O O . VAL A 1 90 ? -18.222 0.249 17.685 1.00 84.25 90 VAL A O 1
ATOM 726 N N . LEU A 1 91 ? -16.616 1.625 16.927 1.00 72.31 91 LEU A N 1
ATOM 727 C CA . LEU A 1 91 ? -17.241 2.890 17.316 1.00 72.31 91 LEU A CA 1
ATOM 728 C C . LEU A 1 91 ? -18.178 3.443 16.241 1.00 72.31 91 LEU A C 1
ATOM 730 O O . LEU A 1 91 ? -19.184 4.056 16.592 1.00 72.31 91 LEU A O 1
ATOM 734 N N . TYR A 1 92 ? -17.869 3.201 14.965 1.00 74.19 92 TYR A N 1
ATOM 735 C CA . TYR A 1 92 ? -18.613 3.708 13.810 1.00 74.19 92 TYR A CA 1
ATOM 736 C C . TYR A 1 92 ? -18.714 2.637 12.726 1.00 74.19 92 TYR A C 1
ATOM 738 O O . TYR A 1 92 ? -17.812 1.810 12.592 1.00 74.19 92 TYR A O 1
ATOM 746 N N . ASP A 1 93 ? -19.788 2.665 11.940 1.00 70.75 93 ASP A N 1
ATOM 747 C CA . ASP A 1 93 ? -19.892 1.829 10.746 1.00 70.75 93 ASP A CA 1
ATOM 748 C C . ASP A 1 93 ? -18.762 2.197 9.772 1.00 70.75 93 ASP A C 1
ATOM 750 O O . ASP A 1 93 ? -18.611 3.356 9.383 1.00 70.75 93 ASP A O 1
ATOM 754 N N . TYR A 1 94 ? -17.967 1.205 9.381 1.00 71.44 94 TYR A N 1
ATOM 755 C CA . TYR A 1 94 ? -16.962 1.324 8.334 1.00 71.44 94 TYR A CA 1
ATOM 756 C C . TYR A 1 94 ? -17.413 0.454 7.170 1.00 71.44 94 TYR A C 1
ATOM 758 O O . TYR A 1 94 ? -17.302 -0.772 7.208 1.00 71.44 94 TYR A O 1
ATOM 766 N N . ILE A 1 95 ? -17.986 1.099 6.159 1.00 69.25 95 ILE A N 1
ATOM 767 C CA . ILE A 1 95 ? -18.468 0.440 4.950 1.00 69.25 95 ILE A CA 1
ATOM 768 C C . ILE A 1 95 ? -17.512 0.831 3.836 1.00 69.25 95 ILE A C 1
ATOM 770 O O . ILE A 1 95 ? -17.552 1.956 3.342 1.00 69.25 95 ILE A O 1
ATOM 774 N N . SER A 1 96 ? -16.653 -0.105 3.461 1.00 60.19 96 SER A N 1
ATOM 775 C CA . SER A 1 96 ? -15.784 0.040 2.306 1.00 60.19 96 SER A CA 1
ATOM 776 C C . SER A 1 96 ? -16.315 -0.810 1.163 1.00 60.19 96 SER A C 1
ATOM 778 O O . SER A 1 96 ? -16.847 -1.902 1.373 1.00 60.19 96 SER A O 1
ATOM 780 N N . SER A 1 97 ? -16.198 -0.280 -0.052 1.00 52.59 97 SER A N 1
ATOM 781 C CA . SER A 1 97 ? -16.493 -1.033 -1.277 1.00 52.59 97 SER A CA 1
ATOM 782 C C . SER A 1 97 ? -15.287 -1.857 -1.738 1.00 52.59 97 SER A C 1
ATOM 784 O O . SER A 1 97 ? -15.382 -2.573 -2.735 1.00 52.59 97 SER A O 1
ATOM 786 N N . GLU A 1 98 ? -14.159 -1.757 -1.030 1.00 48.81 98 GLU A N 1
ATOM 787 C CA . GLU A 1 98 ? -12.945 -2.503 -1.329 1.00 48.81 98 GLU A CA 1
ATOM 788 C C . GLU A 1 98 ? -13.043 -3.923 -0.768 1.00 48.81 98 GLU A C 1
ATOM 790 O O . GLU A 1 98 ? -13.467 -4.155 0.363 1.00 48.81 98 GLU A O 1
ATOM 795 N N . LYS A 1 99 ? -12.682 -4.904 -1.596 1.00 47.25 99 LYS A N 1
ATOM 796 C CA . LYS A 1 99 ? -12.829 -6.331 -1.282 1.00 47.25 99 LYS A CA 1
ATOM 797 C C . LYS A 1 99 ? -11.915 -6.786 -0.134 1.00 47.25 99 LYS A C 1
ATOM 799 O O . LYS A 1 99 ? -12.216 -7.790 0.508 1.00 47.25 99 LYS A O 1
ATOM 804 N N . ASP A 1 100 ? -10.832 -6.051 0.094 1.00 54.41 100 ASP A N 1
ATOM 805 C CA . ASP A 1 100 ? -9.790 -6.346 1.081 1.00 54.41 100 ASP A CA 1
ATOM 806 C C . ASP A 1 100 ? -9.999 -5.590 2.413 1.00 54.41 100 ASP A C 1
ATOM 808 O O . ASP A 1 100 ? -9.340 -5.875 3.420 1.00 54.41 100 ASP A O 1
ATOM 812 N N . ASP A 1 101 ? -10.979 -4.683 2.448 1.00 69.81 101 ASP A N 1
ATOM 813 C CA . ASP A 1 101 ? -11.353 -3.930 3.635 1.00 69.81 101 ASP A CA 1
ATOM 814 C C . ASP A 1 101 ? -12.321 -4.718 4.509 1.00 69.81 101 ASP A C 1
ATOM 816 O O . ASP A 1 101 ? -13.323 -5.291 4.060 1.00 69.81 101 ASP A O 1
ATOM 820 N N . LEU A 1 102 ? -12.060 -4.692 5.814 1.00 75.38 102 LEU A N 1
ATOM 821 C CA . LEU A 1 102 ? -12.981 -5.288 6.759 1.00 75.38 102 LEU A CA 1
ATOM 822 C C . LEU A 1 102 ? -14.143 -4.336 6.988 1.00 75.38 102 LEU A C 1
ATOM 824 O O . LEU A 1 102 ? -14.005 -3.327 7.671 1.00 75.38 102 LEU A O 1
ATOM 828 N N . GLN A 1 103 ? -15.311 -4.693 6.469 1.00 79.88 103 GLN A N 1
ATOM 829 C CA . GLN A 1 103 ? -16.537 -3.973 6.784 1.00 79.88 103 GLN A CA 1
ATOM 830 C C . GLN A 1 103 ? -16.859 -4.144 8.269 1.00 79.88 103 GLN A C 1
ATOM 832 O O . GLN A 1 103 ? -17.000 -5.261 8.772 1.00 79.88 103 GLN A O 1
ATOM 837 N N . LEU A 1 104 ? -16.974 -3.025 8.976 1.00 80.94 104 LEU A N 1
ATOM 838 C CA . LEU A 1 104 ? -17.258 -3.001 10.400 1.00 80.94 104 LEU A CA 1
ATOM 839 C C . LEU A 1 104 ? -18.596 -2.334 10.656 1.00 80.94 104 LEU A C 1
ATOM 841 O O . LEU A 1 104 ? -18.975 -1.370 9.997 1.00 80.94 104 LEU A O 1
ATOM 845 N N . LYS A 1 105 ? -19.294 -2.839 11.667 1.00 78.19 105 LYS A N 1
ATOM 846 C CA . LYS A 1 105 ? -20.561 -2.280 12.120 1.00 78.19 105 LYS A CA 1
ATOM 847 C C . LYS A 1 105 ? -20.410 -1.777 13.545 1.00 78.19 105 LYS A C 1
ATOM 849 O O . LYS A 1 105 ? -19.909 -2.502 14.405 1.00 78.19 105 LYS A O 1
ATOM 854 N N . GLN A 1 106 ? -20.837 -0.555 13.803 1.00 81.19 106 GLN A N 1
ATOM 855 C CA . GLN A 1 106 ? -20.862 0.081 15.104 1.00 81.19 106 GLN A CA 1
ATOM 856 C C . GLN A 1 106 ? -21.473 -0.850 16.154 1.00 81.19 106 GLN A C 1
ATOM 858 O O . GLN A 1 106 ? -22.504 -1.492 15.942 1.00 81.19 106 GLN A O 1
ATOM 863 N N . GLY A 1 107 ? -20.806 -0.932 17.303 1.00 77.12 107 GLY A N 1
ATOM 864 C CA . GLY A 1 107 ? -21.213 -1.775 18.422 1.00 77.12 107 GLY A CA 1
ATOM 865 C C . GLY A 1 107 ? -20.850 -3.253 18.269 1.00 77.12 107 GLY A C 1
ATOM 866 O O . GLY A 1 107 ? -21.067 -4.017 19.207 1.00 77.12 107 GLY A O 1
ATOM 867 N N . THR A 1 108 ? -20.273 -3.674 17.139 1.00 83.25 108 THR A N 1
ATOM 868 C CA . THR A 1 108 ? -19.740 -5.037 16.995 1.00 83.25 108 THR A CA 1
ATOM 869 C C . THR A 1 108 ? -18.323 -5.152 17.546 1.00 83.25 108 THR A C 1
ATOM 871 O O . THR A 1 108 ? -17.631 -4.159 17.777 1.00 83.25 108 THR A O 1
ATOM 874 N N . THR A 1 109 ? -17.887 -6.389 17.775 1.00 82.62 109 THR A N 1
ATOM 875 C CA . THR A 1 109 ? -16.524 -6.692 18.208 1.00 82.62 109 THR A CA 1
ATOM 876 C C . THR A 1 109 ? -15.710 -7.224 17.038 1.00 82.62 109 THR A C 1
ATOM 878 O O . THR A 1 109 ? -16.135 -8.162 16.363 1.00 82.62 109 THR A O 1
ATOM 881 N N . VAL A 1 110 ? -14.524 -6.657 16.838 1.00 84.06 110 VAL A N 1
ATOM 882 C CA . VAL A 1 110 ? -13.522 -7.120 15.875 1.00 84.06 110 VAL A CA 1
ATOM 883 C C . VAL A 1 110 ? -12.315 -7.684 16.619 1.00 84.06 110 VAL A C 1
ATOM 885 O O . VAL A 1 110 ? -11.901 -7.160 17.655 1.00 84.06 110 VAL A O 1
ATOM 888 N N . GLU A 1 111 ? -11.762 -8.787 16.123 1.00 84.50 111 GLU A N 1
ATOM 889 C CA . GLU A 1 111 ? -10.521 -9.360 16.648 1.00 84.50 111 GLU A CA 1
ATOM 890 C C . GLU A 1 111 ? -9.331 -8.743 15.918 1.00 84.50 111 GLU A C 1
ATOM 892 O O . GLU A 1 111 ? -9.213 -8.914 14.709 1.00 84.50 111 GLU A O 1
ATOM 897 N N . ILE A 1 112 ? -8.448 -8.050 16.637 1.00 83.44 112 ILE A N 1
ATOM 898 C CA . ILE A 1 112 ? -7.220 -7.485 16.072 1.00 83.44 112 ILE A CA 1
ATOM 899 C C . ILE A 1 112 ? -6.172 -8.592 15.979 1.00 83.44 112 ILE A C 1
ATOM 901 O O . ILE A 1 112 ? -5.813 -9.223 16.981 1.00 83.44 112 ILE A O 1
ATOM 905 N N . LEU A 1 113 ? -5.688 -8.805 14.761 1.00 75.75 113 LEU A N 1
ATOM 906 C CA . LEU A 1 113 ? -4.654 -9.773 14.421 1.00 75.75 113 LEU A CA 1
ATOM 907 C C . LEU A 1 113 ? -3.285 -9.099 14.312 1.00 75.75 113 LEU A C 1
ATOM 909 O O . LEU A 1 113 ? -2.315 -9.641 14.826 1.00 75.75 113 LEU A O 1
ATOM 913 N N . GLU A 1 114 ? -3.212 -7.917 13.695 1.00 75.06 114 GLU A N 1
ATOM 914 C CA . GLU A 1 114 ? -1.975 -7.138 13.552 1.00 75.06 114 GLU A CA 1
ATOM 915 C C . GLU A 1 114 ? -2.265 -5.631 13.576 1.00 75.06 114 GLU A C 1
ATOM 917 O O . GLU A 1 114 ? -3.382 -5.189 13.304 1.00 75.06 114 GLU A O 1
ATOM 922 N N . THR A 1 115 ? -1.253 -4.835 13.924 1.00 64.81 115 THR A N 1
ATOM 923 C CA . THR A 1 115 ? -1.334 -3.369 14.001 1.00 64.81 115 THR A CA 1
ATOM 924 C C . THR A 1 115 ? -0.240 -2.747 13.141 1.00 64.81 115 THR A C 1
ATOM 926 O O . THR A 1 115 ? 0.938 -3.038 13.347 1.00 64.81 115 THR A O 1
ATOM 929 N N . PHE A 1 116 ? -0.619 -1.855 12.233 1.00 63.53 116 PHE A N 1
ATOM 930 C CA . PHE A 1 116 ? 0.253 -1.140 11.305 1.00 63.53 116 PHE A CA 1
ATOM 931 C C . PHE A 1 116 ? 0.116 0.366 11.526 1.00 63.53 116 PHE A C 1
ATOM 933 O O . PHE A 1 116 ? -0.563 1.041 10.760 1.00 63.53 116 PHE A O 1
ATOM 940 N N . ASP A 1 117 ? 0.737 0.891 12.584 1.00 68.75 117 ASP A N 1
ATOM 941 C CA . ASP A 1 117 ? 0.749 2.322 12.932 1.00 68.75 117 ASP A CA 1
ATOM 942 C C . ASP A 1 117 ? -0.660 2.969 13.008 1.00 68.75 117 ASP A C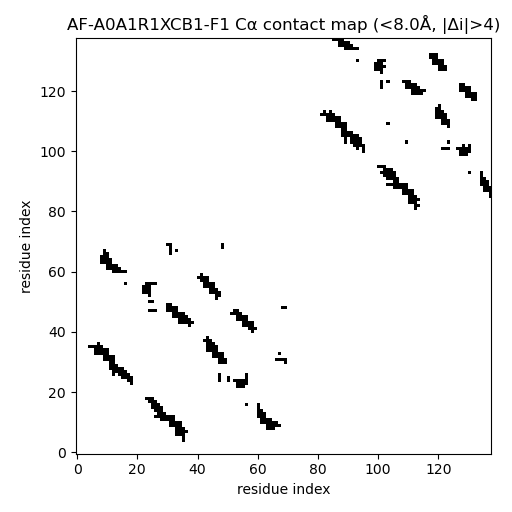 1
ATOM 944 O O . ASP A 1 117 ? -1.258 3.036 14.082 1.00 68.75 117 ASP A O 1
ATOM 948 N N . SER A 1 118 ? -1.230 3.374 11.869 1.00 58.47 118 SER A N 1
ATOM 949 C CA . SER A 1 118 ? -2.552 3.993 11.721 1.00 58.47 118 SER A CA 1
ATOM 950 C C . SER A 1 118 ? -3.664 3.053 11.202 1.00 58.47 118 SER A C 1
ATOM 952 O O . SER A 1 118 ? -4.825 3.464 11.142 1.00 58.47 118 SER A O 1
ATOM 954 N N . TRP A 1 119 ? -3.351 1.790 10.886 1.00 70.75 119 TRP A N 1
ATOM 955 C CA . TRP A 1 119 ? -4.291 0.766 10.400 1.00 70.75 119 TRP A CA 1
ATOM 956 C C . TRP A 1 119 ? -4.167 -0.547 11.172 1.00 70.75 119 TRP A C 1
ATOM 958 O O . TRP A 1 119 ? -3.119 -0.868 11.721 1.00 70.75 119 TRP A O 1
ATOM 968 N N . TYR A 1 120 ? -5.254 -1.307 11.245 1.00 77.31 120 TYR A N 1
ATOM 969 C CA . TYR A 1 120 ? -5.346 -2.550 12.002 1.00 77.31 120 TYR A CA 1
ATOM 970 C C . TYR A 1 120 ? -5.827 -3.655 11.072 1.00 77.31 120 TYR A C 1
ATOM 972 O O . TYR A 1 120 ? -6.810 -3.475 10.359 1.00 77.31 120 TYR A O 1
ATOM 980 N N . LEU A 1 121 ? -5.159 -4.807 11.093 1.00 75.12 121 LEU A N 1
ATOM 981 C CA . LEU A 1 121 ? -5.6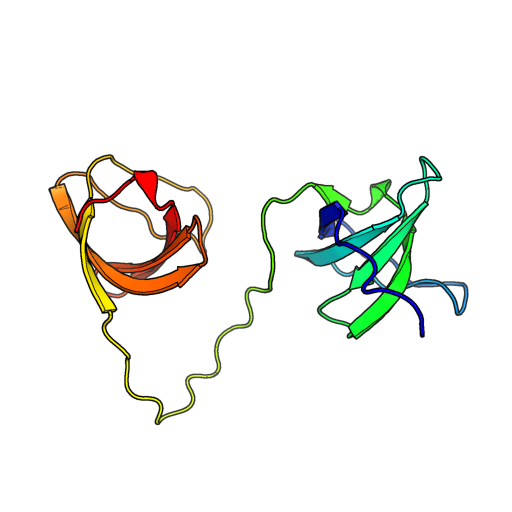91 -6.026 10.499 1.00 75.12 121 LEU A CA 1
ATOM 982 C C . LEU A 1 121 ? -6.562 -6.705 11.537 1.00 75.12 121 LEU A C 1
ATOM 984 O O . LEU A 1 121 ? -6.100 -7.009 12.642 1.00 75.12 121 LEU A O 1
ATOM 988 N N . GLY A 1 122 ? -7.797 -7.013 11.176 1.00 81.25 122 GLY A N 1
ATOM 989 C CA . GLY A 1 122 ? -8.635 -7.804 12.054 1.00 81.25 122 GLY A CA 1
ATOM 990 C C . GLY A 1 122 ? -9.550 -8.758 11.338 1.00 81.25 122 GLY A C 1
ATOM 991 O O . GLY A 1 122 ? -9.556 -8.890 10.117 1.00 81.25 122 GLY A O 1
ATOM 992 N N . ARG A 1 123 ? -10.306 -9.470 12.162 1.00 76.94 123 ARG A N 1
ATOM 993 C CA . ARG A 1 123 ? -11.260 -10.479 11.742 1.00 76.94 123 ARG A CA 1
ATOM 994 C C . ARG A 1 123 ? -12.612 -10.217 12.375 1.00 76.94 123 ARG A C 1
ATOM 996 O O . ARG A 1 123 ? -12.713 -10.055 13.593 1.00 76.94 123 ARG A O 1
ATOM 1003 N N . GLN A 1 124 ? -13.649 -10.273 11.551 1.00 76.94 124 GLN A N 1
ATOM 1004 C CA . GLN A 1 124 ? -15.038 -10.325 11.983 1.00 76.94 124 GLN A CA 1
ATOM 1005 C C . GLN A 1 124 ? -15.691 -11.580 11.380 1.00 76.94 124 GLN A C 1
ATOM 1007 O O . GLN A 1 124 ? -15.978 -11.655 10.185 1.00 76.94 124 GLN A O 1
ATOM 1012 N N . GLY A 1 125 ? -15.884 -12.613 12.205 1.00 74.81 125 GLY A N 1
ATOM 1013 C CA . GLY A 1 125 ? -16.381 -13.914 11.743 1.00 74.81 125 GLY A CA 1
ATOM 1014 C C . GLY A 1 125 ? -15.378 -14.626 10.824 1.00 74.81 125 GLY A C 1
ATOM 1015 O O . GLY A 1 125 ? -14.257 -14.914 11.240 1.00 74.81 125 GLY A O 1
ATOM 1016 N N . SER A 1 126 ? -15.784 -14.926 9.587 1.00 64.94 126 SER A N 1
ATOM 1017 C CA . SER A 1 126 ? -14.916 -15.483 8.536 1.00 64.94 126 SER A CA 1
ATOM 1018 C C . SER A 1 126 ? -14.182 -14.419 7.718 1.00 64.94 126 SER A C 1
ATOM 1020 O O . SER A 1 126 ? -13.270 -14.765 6.971 1.00 64.94 126 SER A O 1
ATOM 1022 N N . ASN A 1 127 ? -14.576 -13.149 7.839 1.00 64.31 127 ASN A N 1
ATOM 1023 C CA . ASN A 1 127 ? -14.011 -12.059 7.053 1.00 64.31 127 ASN A CA 1
ATOM 1024 C C . ASN A 1 127 ? -12.788 -11.493 7.767 1.00 64.31 127 ASN A C 1
ATOM 1026 O O . ASN A 1 127 ? -12.841 -11.204 8.964 1.00 64.31 127 ASN A O 1
ATOM 1030 N N . ILE A 1 128 ? -11.693 -11.353 7.031 1.00 74.75 128 ILE A N 1
ATOM 1031 C CA . ILE A 1 128 ? -10.442 -10.751 7.488 1.00 74.75 128 ILE A CA 1
ATOM 1032 C C . ILE A 1 128 ? -10.161 -9.583 6.558 1.00 74.75 128 ILE A C 1
ATOM 1034 O O . I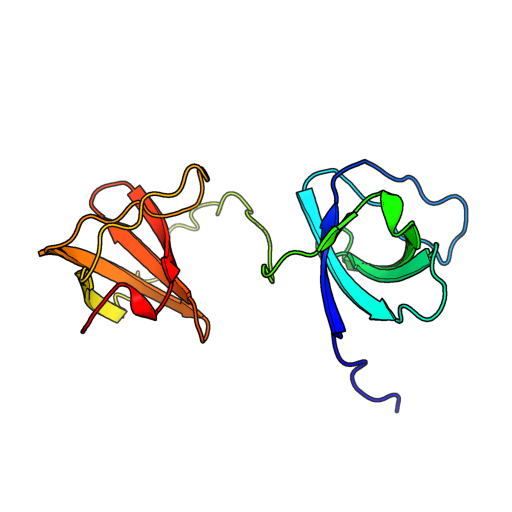LE A 1 128 ? -10.309 -9.731 5.350 1.00 74.75 128 ILE A O 1
ATOM 1038 N N . GLY A 1 129 ? -9.758 -8.454 7.122 1.00 72.50 129 GLY A N 1
ATOM 1039 C CA . GLY A 1 129 ? -9.408 -7.273 6.348 1.00 72.50 129 GLY A CA 1
ATOM 1040 C C . GLY A 1 129 ? -8.854 -6.174 7.237 1.00 72.50 129 GLY A C 1
ATOM 1041 O O . GLY A 1 129 ? -8.814 -6.302 8.471 1.00 72.50 129 GLY A O 1
ATOM 1042 N N . ILE A 1 130 ? -8.411 -5.101 6.600 1.00 75.06 130 ILE A N 1
ATOM 1043 C CA . ILE A 1 130 ? -7.868 -3.939 7.296 1.00 75.06 130 ILE A CA 1
ATOM 1044 C C . ILE A 1 130 ? -8.966 -2.924 7.622 1.00 75.06 130 ILE A C 1
ATOM 1046 O O . ILE A 1 130 ? -9.999 -2.861 6.957 1.00 75.06 130 ILE A O 1
ATOM 1050 N N . PHE A 1 131 ? -8.755 -2.153 8.683 1.00 77.31 131 PHE A N 1
ATOM 1051 C CA . PHE A 1 131 ? -9.615 -1.041 9.079 1.00 77.31 131 PHE A CA 1
ATOM 1052 C C . PHE A 1 131 ? -8.799 0.020 9.830 1.00 77.31 131 PHE A C 1
ATOM 1054 O O . PHE A 1 131 ? -7.779 -0.304 10.452 1.00 77.31 131 PHE A O 1
ATOM 1061 N N . PRO A 1 132 ? -9.206 1.297 9.784 1.00 72.94 132 PRO A N 1
ATOM 1062 C CA . PRO A 1 132 ? -8.406 2.366 10.359 1.00 72.94 132 PRO A CA 1
ATOM 1063 C C . PRO A 1 132 ? -8.440 2.354 11.896 1.00 72.94 132 PRO A C 1
ATOM 1065 O O . PRO A 1 132 ? -9.376 1.880 12.547 1.00 72.94 132 PRO A O 1
ATOM 1068 N N . SER A 1 133 ? -7.393 2.896 12.512 1.00 73.19 133 SER A N 1
ATOM 1069 C CA . SER A 1 133 ? -7.250 2.920 13.974 1.00 73.19 133 SER A CA 1
ATOM 1070 C C . SER A 1 133 ? -8.352 3.701 14.697 1.00 73.19 133 SER A C 1
ATOM 1072 O O . SER A 1 133 ? -8.684 3.412 15.842 1.00 73.19 133 SER A O 1
ATOM 1074 N N . ASN A 1 134 ? -8.953 4.672 14.012 1.00 74.19 134 ASN A N 1
ATOM 1075 C CA . ASN A 1 134 ? -9.933 5.603 14.562 1.00 74.19 134 ASN A CA 1
ATOM 1076 C C . ASN A 1 134 ? -11.365 5.046 14.651 1.00 74.19 134 ASN A C 1
ATOM 1078 O O . ASN A 1 134 ? -12.203 5.661 15.312 1.00 74.19 134 ASN A O 1
ATOM 1082 N N . VAL A 1 135 ? -11.671 3.907 14.015 1.00 73.19 135 VAL A N 1
ATOM 1083 C CA . VAL A 1 135 ? -13.037 3.345 14.018 1.00 73.19 135 VAL A CA 1
ATOM 1084 C C . VAL A 1 135 ? -13.304 2.388 15.173 1.00 73.19 135 VAL A C 1
ATOM 1086 O O . VAL A 1 135 ? -14.402 1.842 15.267 1.00 73.19 135 VAL A O 1
ATOM 1089 N N . HIS A 1 136 ? -12.343 2.168 16.070 1.00 74.31 136 HIS A N 1
ATOM 1090 C CA . HIS A 1 136 ? -12.485 1.207 17.158 1.00 74.31 136 HIS A CA 1
ATOM 1091 C C . HIS A 1 136 ? -11.892 1.704 18.480 1.00 74.31 136 HIS A C 1
ATOM 1093 O O . HIS A 1 136 ? -11.064 2.610 18.514 1.00 74.31 136 HIS A O 1
ATOM 1099 N N . ARG A 1 137 ? -12.310 1.076 19.583 1.00 77.38 137 ARG A N 1
ATOM 1100 C CA . ARG A 1 137 ? -11.663 1.197 20.895 1.00 77.38 137 ARG A CA 1
ATOM 1101 C C . ARG A 1 137 ? -11.345 -0.175 21.474 1.00 77.38 137 ARG A C 1
ATOM 1103 O O . ARG A 1 137 ? -12.126 -1.110 21.286 1.00 77.38 137 ARG A O 1
ATOM 1110 N N . LEU A 1 138 ? -10.216 -0.269 22.169 1.00 71.94 138 LEU A N 1
ATOM 1111 C CA . LEU A 1 138 ? -9.845 -1.435 22.974 1.00 71.94 138 LEU A CA 1
ATOM 1112 C C . LEU A 1 138 ? -10.750 -1.577 24.205 1.00 71.94 138 LEU A C 1
ATOM 1114 O O . LEU A 1 138 ? -11.261 -0.538 24.687 1.00 71.94 138 LEU A O 1
#

Nearest PDB structures (foldseek):
  7nzd-assembly1_AAA  TM=9.319E-01  e=8.578E-05  Homo sapiens
  6vle-assembly1_A  TM=9.414E-01  e=1.828E-04  Homo sapiens
  7a3c-assembly2_B  TM=9.230E-01  e=2.816E-04  Gallus gallus
  6edf-assembly1_A  TM=9.498E-01  e=3.137E-04  Homo sapiens
  7nyk-assembly1_AAA  TM=8.834E-01  e=2.972E-04  Homo sapiens

pLDDT: mean 71.72, std 16.52, range [31.58, 92.06]

Solvent-accessible surface area (backbone atoms only — not comparable to full-atom values): 8032 Å² total; per-residue (Å²): 136,83,72,84,78,59,69,75,50,30,27,32,22,76,34,70,42,80,56,89,52,92,60,34,36,65,41,42,64,70,37,43,28,42,30,53,46,64,94,42,93,58,46,26,33,26,35,28,68,85,81,72,40,72,22,36,40,56,46,88,35,41,44,85,40,95,62,86,79,78,93,65,84,74,76,80,67,93,77,73,82,81,57,71,69,48,66,27,40,25,71,42,68,39,84,60,91,50,92,62,43,40,66,40,51,50,78,39,70,34,39,32,52,47,77,55,96,64,35,30,35,28,34,52,92,92,48,64,19,41,42,58,54,84,40,44,43,116

Secondary structure (DSSP, 8-state):
--------EEEEESS-B--SSTTB--B-TT-EEEEEEEEETTEEEEEETTTTEEEEEEGGGEEEES--S--------TT------EEEEE-S-B----TTB--B-TT-EEEEEEEETTEEEEEETTEEEEEEGGGEE-

Radius of gyration: 18.07 Å; Cα contacts (8 Å, |Δi|>4): 295; chains: 1; bounding box: 49×40×46 Å

InterPro domains:
  IPR001452 SH3 domain [PF00018] (90-133)
  IPR001452 SH3 domain [PF07653] (10-64)
  IPR001452 SH3 domain [PS50002] (6-67)
  IPR001452 SH3 domain [PS50002] (83-138)
  IPR001452 SH3 domain [SM00326] (9-66)
  IPR001452 SH3 domain [SM00326] (86-137)
  IPR036028 SH3-like domain superfamily [SSF50044] (6-75)
  IPR036028 SH3-like domain superfamily [SSF50044] (71-135)
  IPR050384 Endophilin/SH3RF [PTHR14167] (12-65)

Mean predicted aligned error: 14.85 Å

Organism: NCBI:txid133412